Protein AF-A0A8T3U2X4-F1 (afdb_monomer)

Mean predicted aligned error: 5.43 Å

Solvent-accessible surface area (backbone atoms only — not comparable to full-atom values): 10138 Å² total; per-residue (Å²): 124,32,72,60,47,60,50,50,52,58,50,48,42,73,75,36,84,81,66,86,46,78,44,77,34,58,46,86,66,85,38,65,45,76,86,47,44,34,40,39,49,49,63,80,39,57,70,72,79,33,45,77,48,55,62,66,56,40,27,77,76,57,63,37,47,62,42,58,30,20,35,81,78,47,76,39,77,94,74,35,31,34,34,36,32,33,77,87,75,71,51,70,53,76,46,76,52,97,75,86,82,89,46,81,70,82,79,84,86,83,56,77,93,53,68,83,60,60,88,81,67,81,64,93,81,50,69,71,41,41,55,52,49,32,55,47,44,78,72,62,66,71,90,76,86,88,81,88,77,85,58,70,69,60,59,58,26,58,75,57,56,127

Nearest PDB structures (foldseek):
  3nt6-assembly1_B  TM=9.188E-01  e=3.356E-10  Shewanella loihica PV-4
  1nhs-assembly1_A  TM=8.864E-01  e=6.918E-08  Enterococcus faecalis
  1nhr-assembly1_A  TM=8.963E-01  e=1.078E-07  Enterococcus faecalis
  1nhq-assembly1_A  TM=8.969E-01  e=1.681E-07  Enterococcus faecalis
  5vn0-assembly2_C  TM=8.500E-01  e=1.305E-07  Levilactobacillus brevis ATCC 367

pLDDT: mean 89.11, std 9.57, range [52.09, 98.5]

Radius of gyration: 18.38 Å; Cα contacts (8 Å, |Δi|>4): 195; chains: 1; bounding box: 47×29×54 Å

Sequence (162 aa):
MSHGGLTLAKYLRKRDKNIEIIIVEKQEYISYSQCAMPYYISGEVSEEDIVFNSAQDLKEKYDLEIYLKTEVIEIYPEKNQIQVSETNKGTIFNISYDYLVLSVGSIAKKLKEFENLGDNIFIHKNLRNAKRLKRFIERNEPRNVLIVGSRSNFFRTFRKLK

Structure (mmCIF, N/CA/C/O backbone):
data_AF-A0A8T3U2X4-F1
#
_entry.id   AF-A0A8T3U2X4-F1
#
loop_
_atom_site.group_PDB
_atom_site.id
_atom_site.type_symbol
_atom_site.label_atom_id
_atom_site.label_alt_id
_atom_site.label_comp_id
_atom_site.label_asym_id
_atom_site.label_entity_id
_atom_site.label_seq_id
_atom_site.pdbx_PDB_ins_code
_atom_site.Cartn_x
_atom_site.Cartn_y
_atom_site.Cartn_z
_atom_site.occupancy
_atom_site.B_iso_or_equiv
_atom_site.auth_seq_id
_atom_site.auth_comp_id
_atom_site.auth_asym_id
_atom_site.auth_atom_id
_atom_site.pdbx_PDB_model_num
ATOM 1 N N . MET A 1 1 ? -1.130 -2.639 -0.616 1.00 52.09 1 MET A N 1
ATOM 2 C CA . MET A 1 1 ? -2.459 -2.645 -1.258 1.00 52.09 1 MET A CA 1
ATOM 3 C C . MET A 1 1 ? -3.052 -4.038 -1.325 1.00 52.09 1 MET A C 1
ATOM 5 O O . MET A 1 1 ? -2.809 -4.790 -2.273 1.00 52.09 1 MET A O 1
ATOM 9 N N . SER A 1 2 ? -3.862 -4.370 -0.328 1.00 61.81 2 SER A N 1
ATOM 10 C CA . SER A 1 2 ? -4.913 -5.356 -0.520 1.00 61.81 2 SER A CA 1
ATOM 11 C C . SER A 1 2 ? -6.207 -4.615 -0.833 1.00 61.81 2 SER A C 1
ATOM 13 O O . SER A 1 2 ? -6.585 -3.648 -0.178 1.00 61.81 2 SER A O 1
ATOM 15 N N . HIS A 1 3 ? -6.897 -5.075 -1.869 1.00 80.81 3 HIS A N 1
ATOM 16 C CA . HIS A 1 3 ? -8.259 -4.627 -2.129 1.00 80.81 3 HIS A CA 1
ATOM 17 C C . HIS A 1 3 ? -9.194 -5.076 -0.991 1.00 80.81 3 HIS A C 1
ATOM 19 O O . HIS A 1 3 ? -10.217 -4.444 -0.750 1.00 80.81 3 HIS A O 1
ATOM 25 N N . GLY A 1 4 ? -8.812 -6.135 -0.264 1.00 88.81 4 GLY A N 1
ATOM 26 C CA . GLY A 1 4 ? -9.562 -6.697 0.856 1.00 88.81 4 GLY A CA 1
ATOM 27 C C . GLY A 1 4 ? -9.769 -5.710 2.003 1.00 88.81 4 GLY A C 1
ATOM 28 O O . GLY A 1 4 ? -10.914 -5.486 2.381 1.00 88.81 4 GLY A O 1
ATOM 29 N N . GLY A 1 5 ? -8.700 -5.079 2.506 1.00 92.69 5 GLY A N 1
ATOM 30 C CA . GLY A 1 5 ? -8.788 -4.158 3.649 1.00 92.69 5 GLY A CA 1
ATOM 31 C C . GLY A 1 5 ? -9.741 -2.986 3.400 1.00 92.69 5 GLY A C 1
ATOM 32 O O . GLY A 1 5 ? -10.679 -2.772 4.164 1.00 92.69 5 GLY A O 1
ATOM 33 N N . LEU A 1 6 ? -9.573 -2.285 2.273 1.00 93.19 6 LEU A N 1
ATOM 34 C CA . LEU A 1 6 ? -10.435 -1.152 1.921 1.00 93.19 6 LEU A CA 1
ATOM 35 C C . LEU A 1 6 ? -11.883 -1.578 1.620 1.00 93.19 6 LEU A C 1
ATOM 37 O O . LEU A 1 6 ? -12.822 -0.850 1.941 1.00 93.19 6 LEU A O 1
ATOM 41 N N . THR A 1 7 ? -12.080 -2.748 1.003 1.00 93.88 7 THR A N 1
ATOM 42 C CA . THR A 1 7 ? -13.427 -3.275 0.725 1.00 93.88 7 THR A CA 1
ATOM 43 C C . THR A 1 7 ? -14.163 -3.593 2.021 1.00 93.88 7 THR A C 1
ATOM 45 O O . THR A 1 7 ? -15.322 -3.202 2.168 1.00 93.88 7 THR A O 1
ATOM 48 N N . LEU A 1 8 ? -13.488 -4.241 2.975 1.00 95.56 8 LEU A N 1
ATOM 49 C CA . LEU A 1 8 ? -14.060 -4.537 4.283 1.00 95.56 8 LEU A CA 1
ATOM 50 C C . LEU A 1 8 ? -14.375 -3.255 5.057 1.00 95.56 8 LEU A C 1
ATOM 52 O O . LEU A 1 8 ? -15.484 -3.127 5.560 1.00 95.56 8 LEU A O 1
ATOM 56 N N . ALA A 1 9 ? -13.460 -2.285 5.090 1.00 95.75 9 ALA A N 1
ATOM 57 C CA . ALA A 1 9 ? -13.686 -1.000 5.753 1.00 95.75 9 ALA A CA 1
ATOM 58 C C . ALA A 1 9 ? -14.950 -0.292 5.230 1.00 95.75 9 ALA A C 1
ATOM 60 O O . ALA A 1 9 ? -15.834 0.084 5.999 1.00 95.75 9 ALA A O 1
ATOM 61 N N . LYS A 1 10 ? -15.095 -0.197 3.900 1.00 94.81 10 LYS A N 1
ATOM 62 C CA . LYS A 1 10 ? -16.295 0.378 3.266 1.00 94.81 10 LYS A CA 1
ATOM 63 C C . LYS A 1 10 ? -17.562 -0.414 3.584 1.00 94.81 10 LYS A C 1
ATOM 65 O O . LYS A 1 10 ? -18.636 0.171 3.694 1.00 94.81 10 LYS A O 1
ATOM 70 N N . TYR A 1 11 ? -17.458 -1.735 3.684 1.00 96.12 11 TYR A N 1
ATOM 71 C CA . TYR A 1 11 ? -18.580 -2.594 4.044 1.00 96.12 11 TYR A CA 1
ATOM 72 C C . TYR A 1 11 ? -19.004 -2.409 5.508 1.00 96.12 11 TYR A C 1
ATOM 74 O O . TYR A 1 11 ? -20.197 -2.263 5.771 1.00 96.12 11 TYR A O 1
ATOM 82 N N . LEU A 1 12 ? -18.045 -2.356 6.437 1.00 96.62 12 LEU A N 1
ATOM 83 C CA . LEU A 1 12 ? -18.298 -2.131 7.861 1.00 96.62 12 LEU A CA 1
ATOM 84 C C . LEU A 1 12 ? -18.955 -0.770 8.094 1.00 96.62 12 LEU A C 1
ATOM 86 O O . LEU A 1 12 ? -20.024 -0.733 8.695 1.00 96.62 12 LEU A O 1
ATOM 90 N N . ARG A 1 13 ? -18.424 0.311 7.504 1.00 96.50 13 ARG A N 1
ATOM 91 C CA . ARG A 1 13 ? -19.028 1.653 7.612 1.00 96.50 13 ARG A CA 1
ATOM 92 C C . ARG A 1 13 ? -20.477 1.706 7.115 1.00 96.50 13 ARG A C 1
ATOM 94 O O . ARG A 1 13 ? -21.294 2.468 7.622 1.00 96.50 13 ARG A O 1
ATOM 101 N N . LYS A 1 14 ? -20.818 0.919 6.088 1.00 95.94 14 LYS A N 1
ATOM 102 C CA . LYS A 1 14 ? -22.199 0.847 5.583 1.00 95.94 14 LYS A CA 1
ATOM 103 C C . LYS A 1 14 ? -23.149 0.151 6.557 1.00 95.94 14 LYS A C 1
ATOM 105 O O . LYS A 1 14 ? -24.346 0.415 6.496 1.00 95.94 14 LYS A O 1
ATOM 110 N N . ARG A 1 15 ? -22.642 -0.757 7.393 1.00 96.94 15 ARG A N 1
ATOM 111 C CA . ARG A 1 15 ? -23.442 -1.494 8.378 1.00 96.94 15 ARG A CA 1
ATOM 112 C C . ARG A 1 15 ? -23.534 -0.792 9.717 1.00 96.94 15 ARG A C 1
ATOM 114 O O . ARG A 1 15 ? -24.587 -0.847 10.338 1.00 96.94 15 ARG A O 1
ATOM 121 N N . ASP A 1 16 ? -22.459 -0.141 10.126 1.00 96.56 16 ASP A N 1
ATOM 122 C CA . ASP A 1 16 ? -22.399 0.617 11.361 1.00 96.56 16 ASP A CA 1
ATOM 123 C C . ASP A 1 16 ? -21.730 1.962 11.085 1.00 96.56 16 ASP A C 1
ATOM 125 O O . ASP A 1 16 ? -20.608 2.029 10.585 1.00 96.56 16 ASP A O 1
ATOM 129 N N . LYS A 1 17 ? -22.444 3.048 11.382 1.00 94.31 17 LYS A N 1
ATOM 130 C CA . LYS A 1 17 ? -21.935 4.408 11.194 1.00 94.31 17 LYS A CA 1
ATOM 131 C C . LYS A 1 17 ? -21.077 4.884 12.359 1.00 94.31 17 LYS A C 1
ATOM 133 O O . LYS A 1 17 ? -20.368 5.865 12.169 1.00 94.31 17 LYS A O 1
ATOM 138 N N . ASN A 1 18 ? -21.112 4.204 13.500 1.00 94.69 18 ASN A N 1
ATOM 139 C CA . ASN A 1 18 ? -20.424 4.615 14.722 1.00 94.69 18 ASN A CA 1
ATOM 140 C C . ASN A 1 18 ? -19.116 3.851 14.952 1.00 94.69 18 ASN A C 1
ATOM 142 O O . ASN A 1 18 ? -18.337 4.239 15.814 1.00 94.69 18 ASN A O 1
ATOM 146 N N . ILE A 1 19 ? -18.856 2.786 14.188 1.00 95.38 19 ILE A N 1
ATOM 147 C CA . ILE A 1 19 ? -17.605 2.032 14.294 1.00 95.38 19 ILE A CA 1
ATOM 148 C C . ILE A 1 19 ? -16.406 2.919 13.933 1.00 95.38 19 ILE A C 1
ATOM 150 O O . ILE A 1 19 ? -16.412 3.603 12.909 1.00 95.38 19 ILE A O 1
ATOM 154 N N . GLU A 1 20 ? -15.359 2.913 14.748 1.00 97.25 20 GLU A N 1
ATOM 155 C CA . GLU A 1 20 ? -14.091 3.538 14.381 1.00 97.25 20 GLU A CA 1
ATOM 156 C C . GLU A 1 20 ? -13.326 2.602 13.437 1.00 97.25 20 GLU A C 1
ATOM 158 O O . GLU A 1 20 ? -13.196 1.405 13.698 1.00 97.25 20 GLU A O 1
ATOM 163 N N . ILE A 1 21 ? -12.849 3.124 12.303 1.00 98.06 21 ILE A N 1
ATOM 164 C CA . ILE A 1 21 ? -12.112 2.324 11.321 1.00 98.06 21 ILE A CA 1
ATOM 165 C C . ILE A 1 21 ? -10.808 3.029 10.988 1.00 98.06 21 ILE A C 1
ATOM 167 O O . ILE A 1 21 ? -10.805 4.064 10.319 1.00 98.06 21 ILE A O 1
ATOM 171 N N . ILE A 1 22 ? -9.710 2.399 11.397 1.00 97.81 22 ILE A N 1
ATOM 172 C CA . ILE A 1 22 ? -8.350 2.821 11.082 1.00 97.81 22 ILE A CA 1
ATOM 173 C C . ILE A 1 22 ? -7.759 1.874 10.034 1.00 97.81 22 ILE A C 1
ATOM 175 O O . ILE A 1 22 ? -7.800 0.650 10.179 1.00 97.81 22 ILE A O 1
ATOM 179 N N . ILE A 1 23 ? -7.174 2.433 8.975 1.00 96.81 23 ILE A N 1
ATOM 180 C CA . ILE A 1 23 ? -6.406 1.694 7.971 1.00 96.81 23 ILE A CA 1
ATOM 181 C C . ILE A 1 23 ? -4.953 2.154 8.015 1.00 96.81 23 ILE A C 1
ATOM 183 O O . ILE A 1 23 ? -4.661 3.337 7.871 1.00 96.81 23 ILE A O 1
ATOM 187 N N . VAL A 1 24 ? -4.030 1.203 8.134 1.00 96.75 24 VAL A N 1
ATOM 188 C CA . VAL A 1 24 ? -2.587 1.451 8.042 1.00 96.75 24 VAL A CA 1
ATOM 189 C C . VAL A 1 24 ? -2.070 0.902 6.712 1.00 96.75 24 VAL A C 1
ATOM 191 O O . VAL A 1 24 ? -2.239 -0.282 6.411 1.00 96.75 24 VAL A O 1
ATOM 194 N N . GLU A 1 25 ? -1.449 1.753 5.894 1.00 94.06 25 GLU A N 1
ATOM 195 C CA . GLU A 1 25 ? -0.871 1.378 4.600 1.00 94.06 25 GLU A CA 1
ATOM 196 C C . GLU A 1 25 ? 0.552 1.930 4.464 1.00 94.06 25 GLU A C 1
ATOM 198 O O . GLU A 1 25 ? 0.805 3.134 4.507 1.00 94.06 25 GLU A O 1
ATOM 203 N N . LYS A 1 26 ? 1.494 1.014 4.218 1.00 93.50 26 LYS A N 1
ATOM 204 C CA . LYS A 1 26 ? 2.920 1.323 4.053 1.00 93.50 26 LYS A CA 1
ATOM 205 C C . LYS A 1 26 ? 3.192 2.180 2.820 1.00 93.50 26 LYS A C 1
ATOM 207 O O . LYS A 1 26 ? 4.195 2.887 2.760 1.00 93.50 26 LYS A O 1
ATOM 212 N N . GLN A 1 27 ? 2.364 2.057 1.790 1.00 91.25 27 GLN A N 1
ATOM 213 C CA . GLN A 1 27 ? 2.540 2.787 0.539 1.00 91.25 27 GLN A CA 1
ATOM 214 C C . GLN A 1 27 ? 1.886 4.174 0.584 1.00 91.25 27 GLN A C 1
ATOM 216 O O . GLN A 1 27 ? 1.077 4.493 1.444 1.00 91.25 27 GLN A O 1
ATOM 221 N N . GLU A 1 28 ? 2.236 4.998 -0.399 1.00 90.75 28 GLU A N 1
ATOM 222 C CA . GLU A 1 28 ? 1.663 6.332 -0.603 1.00 90.75 28 GLU A CA 1
ATOM 223 C C . GLU A 1 28 ? 0.219 6.311 -1.121 1.00 90.75 28 GLU A C 1
ATOM 225 O O . GLU A 1 28 ? -0.508 7.278 -0.946 1.00 90.75 28 GLU A O 1
ATOM 230 N N . TYR A 1 29 ? -0.209 5.215 -1.751 1.00 89.94 29 TYR A N 1
ATOM 231 C CA . TYR A 1 29 ? -1.511 5.129 -2.409 1.00 89.94 29 TYR A CA 1
ATOM 232 C C . TYR A 1 29 ? -2.378 4.055 -1.762 1.00 89.94 29 TYR A C 1
ATOM 234 O O . TYR A 1 29 ? -1.980 2.887 -1.698 1.00 89.94 29 TYR A O 1
ATOM 242 N N . ILE A 1 30 ? -3.591 4.449 -1.369 1.00 90.19 30 ILE A N 1
ATOM 243 C CA . ILE A 1 30 ? -4.590 3.580 -0.734 1.00 90.19 30 ILE A CA 1
ATOM 244 C C . ILE A 1 30 ? -5.509 2.864 -1.730 1.00 90.19 30 ILE A C 1
ATOM 246 O O . ILE A 1 30 ? -6.051 1.804 -1.419 1.00 90.19 30 ILE A O 1
ATOM 250 N N . SER A 1 31 ? -5.667 3.393 -2.948 1.00 88.00 31 SER A N 1
ATOM 251 C CA . SER A 1 31 ? -6.501 2.776 -3.986 1.00 88.00 31 SER A CA 1
ATOM 252 C C . SER A 1 31 ? -5.978 3.062 -5.398 1.00 88.00 31 SER A C 1
ATOM 254 O O . SER A 1 31 ? -5.934 4.217 -5.815 1.00 88.00 31 SER A O 1
ATOM 256 N N . TYR A 1 32 ? -5.598 2.015 -6.139 1.00 89.88 32 TYR A N 1
ATOM 257 C CA . TYR A 1 32 ? -5.239 2.092 -7.559 1.00 89.88 32 TYR A CA 1
ATOM 258 C C . TYR A 1 32 ? -5.527 0.781 -8.301 1.00 89.88 32 TYR A C 1
ATOM 260 O O . TYR A 1 32 ? -5.560 -0.302 -7.710 1.00 89.88 32 TYR A O 1
ATOM 268 N N . SER A 1 33 ? -5.683 0.860 -9.622 1.00 88.88 33 SER A N 1
ATOM 269 C CA . SER A 1 33 ? -5.939 -0.299 -10.479 1.00 88.88 33 SER A CA 1
ATOM 270 C C . SER A 1 33 ? -4.666 -1.065 -10.818 1.00 88.88 33 SER A C 1
ATOM 272 O O . SER A 1 33 ? -3.876 -0.658 -11.670 1.00 88.88 33 SER A O 1
ATOM 274 N N . GLN A 1 34 ? -4.501 -2.248 -10.225 1.00 85.69 34 GLN A N 1
ATOM 275 C CA . GLN A 1 34 ? -3.430 -3.173 -10.621 1.00 85.69 34 GLN A CA 1
ATOM 276 C C . GLN A 1 34 ? -3.583 -3.665 -12.067 1.00 85.69 34 GLN A C 1
ATOM 278 O O . GLN A 1 34 ? -2.587 -3.908 -12.744 1.00 85.69 34 GLN A O 1
ATOM 283 N N . CYS A 1 35 ? -4.820 -3.790 -12.556 1.00 85.38 35 CYS A N 1
ATOM 284 C CA . CYS A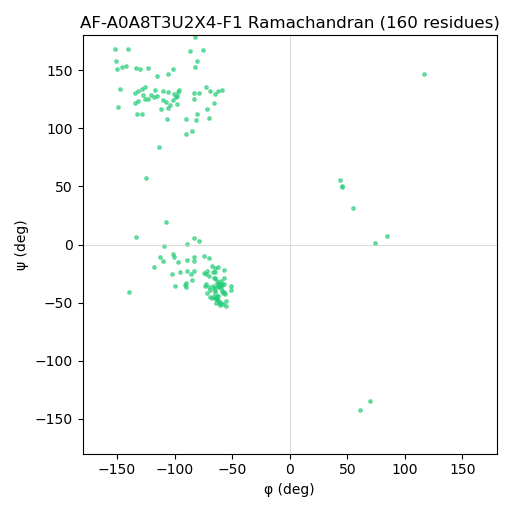 1 35 ? -5.093 -4.234 -13.923 1.00 85.38 35 CYS A CA 1
ATOM 285 C C . CYS A 1 35 ? -4.758 -3.161 -14.970 1.00 85.38 35 CYS A C 1
ATOM 287 O O . CYS A 1 35 ? -4.470 -3.513 -16.113 1.00 85.38 35 CYS A O 1
ATOM 289 N N . ALA A 1 36 ? -4.778 -1.879 -14.584 1.00 88.88 36 ALA A N 1
ATOM 290 C CA . ALA A 1 36 ? -4.432 -0.763 -15.461 1.00 88.88 36 ALA A CA 1
ATOM 291 C C . ALA A 1 36 ? -2.931 -0.408 -15.437 1.00 88.88 36 ALA A C 1
ATOM 293 O O . ALA A 1 36 ? -2.453 0.280 -16.335 1.00 88.88 36 ALA A O 1
ATOM 294 N N . MET A 1 37 ? -2.155 -0.923 -14.471 1.00 89.06 37 MET A N 1
ATOM 295 C CA . MET A 1 37 ? -0.707 -0.671 -14.382 1.00 89.06 37 MET A CA 1
ATOM 296 C C . MET A 1 37 ? 0.075 -0.944 -15.686 1.00 89.06 37 MET A C 1
ATOM 298 O O . MET A 1 37 ? 0.977 -0.160 -15.977 1.00 89.06 37 MET A O 1
ATOM 302 N N . PRO A 1 38 ? -0.220 -1.995 -16.484 1.00 88.50 38 PRO A N 1
ATOM 303 C CA . PRO A 1 38 ? 0.426 -2.199 -17.783 1.00 88.50 38 PRO A CA 1
ATOM 304 C C . PRO A 1 38 ? 0.270 -1.017 -18.748 1.00 88.50 38 PRO A C 1
ATOM 306 O O . PRO A 1 38 ? 1.232 -0.642 -19.407 1.00 88.50 38 PRO A O 1
ATOM 309 N N . TYR A 1 39 ? -0.920 -0.417 -18.790 1.00 89.31 39 TYR A N 1
ATOM 310 C CA . TYR A 1 39 ? -1.248 0.718 -19.658 1.00 89.31 39 TYR A CA 1
ATOM 311 C C . TYR A 1 39 ? -0.587 2.005 -19.162 1.00 89.31 39 TYR A C 1
ATOM 313 O O . TYR A 1 39 ? -0.147 2.836 -19.948 1.00 89.31 39 TYR A O 1
ATOM 321 N N . TYR A 1 40 ? -0.460 2.146 -17.841 1.00 91.94 40 TYR A N 1
ATOM 322 C CA . TYR A 1 40 ? 0.291 3.249 -17.253 1.00 91.94 40 TYR A CA 1
ATOM 323 C C . TYR A 1 40 ? 1.775 3.183 -17.636 1.00 91.94 40 TYR A C 1
ATOM 325 O O . TYR A 1 40 ? 2.372 4.198 -18.004 1.00 91.94 40 TYR A O 1
ATOM 333 N N . ILE A 1 41 ? 2.368 1.983 -17.575 1.00 91.25 41 ILE A N 1
ATOM 334 C CA . ILE A 1 41 ? 3.770 1.749 -17.951 1.00 91.25 41 ILE A CA 1
ATOM 335 C C . ILE A 1 41 ? 3.988 2.008 -19.448 1.00 91.25 41 ILE A C 1
ATOM 337 O O . ILE A 1 41 ? 5.013 2.590 -19.786 1.00 91.25 41 ILE A O 1
ATOM 341 N N . SER A 1 42 ? 3.046 1.630 -20.323 1.00 89.12 42 SER A N 1
ATOM 342 C CA . SER A 1 42 ? 3.143 1.913 -21.766 1.00 89.12 42 SER A CA 1
ATOM 343 C C . SER A 1 42 ? 2.864 3.372 -22.141 1.00 89.12 42 SER A C 1
ATOM 345 O O . SER A 1 42 ? 3.111 3.757 -23.278 1.00 89.12 42 SER A O 1
ATOM 347 N N . GLY A 1 43 ? 2.367 4.186 -21.204 1.00 90.31 43 GLY A N 1
ATOM 348 C CA . GLY A 1 43 ? 2.038 5.593 -21.441 1.00 90.31 43 GLY A CA 1
ATOM 349 C C . GLY A 1 43 ? 0.651 5.836 -22.040 1.00 90.31 43 GLY A C 1
ATOM 350 O O . GLY A 1 43 ? 0.338 6.972 -22.366 1.00 90.31 43 GLY A O 1
ATOM 351 N N . GLU A 1 44 ? -0.190 4.805 -22.158 1.00 91.62 44 GLU A N 1
ATOM 352 C CA . GLU A 1 44 ? -1.559 4.925 -22.688 1.00 91.62 44 GLU A CA 1
ATOM 353 C C . GLU A 1 44 ? -2.539 5.577 -21.711 1.00 91.62 44 GLU A C 1
ATOM 355 O O . GLU A 1 44 ? -3.558 6.110 -22.138 1.00 91.62 44 GLU A O 1
ATOM 360 N N . VAL A 1 45 ? -2.249 5.501 -20.412 1.00 93.06 45 VAL A N 1
ATOM 361 C CA . VAL A 1 45 ? -3.025 6.156 -19.353 1.00 93.06 45 VAL A CA 1
ATOM 362 C C . VAL A 1 45 ? -2.088 6.874 -18.388 1.00 93.06 45 VAL A C 1
ATOM 364 O O . VAL A 1 45 ? -0.924 6.478 -18.212 1.00 93.06 45 VAL A O 1
ATOM 367 N N . SER A 1 46 ? -2.591 7.930 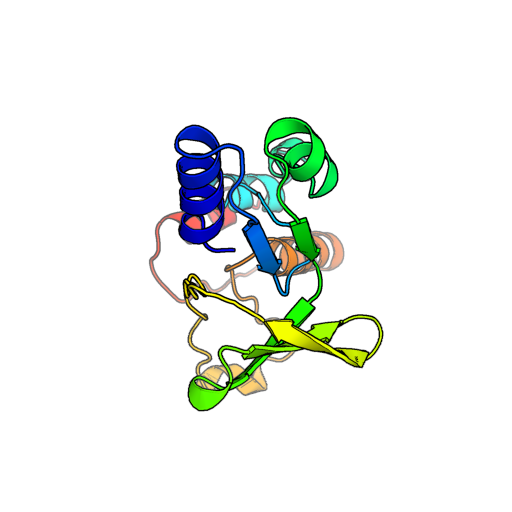-17.762 1.00 93.12 46 SER A N 1
ATOM 368 C CA . SER A 1 46 ? -1.862 8.708 -16.769 1.00 93.12 46 SER A CA 1
ATOM 369 C C . SER A 1 46 ? -1.921 8.054 -15.381 1.00 93.12 46 SER A C 1
ATOM 371 O O . SER A 1 46 ? -2.475 6.968 -15.190 1.00 93.12 46 SER A O 1
ATOM 373 N N . GLU A 1 47 ? -1.269 8.668 -14.393 1.00 91.38 47 GLU A N 1
ATOM 374 C CA . GLU A 1 47 ? -1.347 8.182 -13.012 1.00 91.38 47 GLU A CA 1
ATOM 375 C C . GLU A 1 47 ? -2.734 8.433 -12.410 1.00 91.38 47 GLU A C 1
ATOM 377 O O . GLU A 1 47 ? -3.267 7.590 -11.686 1.00 91.38 47 GLU A O 1
ATOM 382 N N . GLU A 1 48 ? -3.325 9.568 -12.762 1.00 90.44 48 GLU A N 1
ATOM 383 C CA . GLU A 1 48 ? -4.650 10.011 -12.343 1.00 90.44 48 GLU A CA 1
ATOM 384 C C . GLU A 1 48 ? -5.741 9.053 -12.844 1.00 90.44 48 GLU A C 1
ATOM 386 O O . GLU A 1 48 ? -6.687 8.772 -12.115 1.00 90.44 48 GLU A O 1
ATOM 391 N N . ASP A 1 49 ? -5.563 8.460 -14.029 1.00 90.44 49 ASP A N 1
ATOM 392 C CA . ASP A 1 49 ? -6.494 7.470 -14.590 1.00 90.44 49 ASP A CA 1
ATOM 393 C C . ASP A 1 49 ? -6.545 6.155 -13.794 1.00 90.44 49 ASP A C 1
ATOM 395 O O . ASP A 1 49 ? -7.513 5.391 -13.880 1.00 90.44 49 ASP A O 1
ATOM 399 N N . ILE A 1 50 ? -5.482 5.839 -13.045 1.00 90.75 50 ILE A N 1
ATOM 400 C CA . ILE A 1 50 ? -5.349 4.552 -12.352 1.00 90.75 50 ILE A CA 1
ATOM 401 C C . ILE A 1 50 ? -5.454 4.663 -10.834 1.00 90.75 50 ILE A C 1
ATOM 403 O O . ILE A 1 50 ? -5.622 3.627 -10.185 1.00 90.75 50 ILE A O 1
ATOM 407 N N . VAL A 1 51 ? -5.355 5.866 -10.263 1.00 90.25 51 VAL A N 1
ATOM 408 C CA . VAL A 1 51 ? -5.522 6.147 -8.830 1.00 90.25 51 VAL A CA 1
ATOM 409 C C . VAL A 1 51 ? -6.943 6.652 -8.589 1.00 90.25 51 VAL A C 1
ATOM 411 O O . VAL A 1 51 ? -7.354 7.658 -9.142 1.00 90.25 51 VAL A O 1
ATOM 414 N N . PHE A 1 52 ? -7.714 5.955 -7.752 1.00 84.50 52 PHE A N 1
ATOM 415 C CA . PHE A 1 52 ? -9.166 6.182 -7.702 1.00 84.50 52 PHE A CA 1
ATOM 416 C C . PHE A 1 52 ? -9.662 7.063 -6.560 1.00 84.50 52 PHE A C 1
ATOM 418 O O . PHE A 1 52 ? -10.712 7.677 -6.689 1.00 84.50 52 PHE A O 1
ATOM 425 N N . ASN A 1 53 ? -9.039 6.977 -5.384 1.00 85.56 53 ASN A N 1
ATOM 426 C CA . ASN A 1 53 ? -9.473 7.730 -4.204 1.00 85.56 53 ASN A CA 1
ATOM 427 C C . ASN A 1 53 ? -8.242 8.074 -3.368 1.00 85.56 53 ASN A C 1
ATOM 429 O O . ASN A 1 53 ? -7.410 7.193 -3.102 1.00 85.56 53 ASN A O 1
ATOM 433 N N . SER A 1 54 ? -8.168 9.324 -2.931 1.00 90.56 54 SER A N 1
ATOM 434 C CA . SER A 1 54 ? -7.220 9.776 -1.921 1.00 90.56 54 SER A CA 1
ATOM 435 C C . SER A 1 54 ? -7.652 9.313 -0.519 1.00 90.56 54 SER A C 1
ATOM 437 O O . SER A 1 54 ? -8.776 8.847 -0.312 1.00 90.56 54 SER A O 1
ATOM 439 N N . ALA A 1 55 ? -6.754 9.421 0.465 1.00 92.56 55 ALA A N 1
ATOM 440 C CA . ALA A 1 55 ? -7.133 9.209 1.863 1.00 92.56 55 ALA A CA 1
ATOM 441 C C . ALA A 1 55 ? -8.196 10.225 2.315 1.00 92.56 55 ALA A C 1
ATOM 443 O O . ALA A 1 55 ? -9.124 9.849 3.025 1.00 92.56 55 ALA A O 1
ATOM 444 N N . GLN A 1 56 ? -8.103 11.468 1.833 1.00 93.88 56 GLN A N 1
ATOM 445 C CA . GLN A 1 56 ? -9.063 12.528 2.126 1.00 93.88 56 GLN A CA 1
ATOM 446 C C . GLN A 1 56 ? -10.457 12.185 1.583 1.00 93.88 56 GLN A C 1
ATOM 448 O O . GLN A 1 56 ? -11.425 12.221 2.336 1.00 93.88 56 GLN A O 1
ATOM 453 N N . ASP A 1 57 ? -10.556 11.728 0.330 1.00 93.44 57 ASP A N 1
ATOM 454 C CA . ASP A 1 57 ? -11.839 11.344 -0.279 1.00 93.44 57 ASP A CA 1
ATOM 455 C C . ASP A 1 57 ? -12.506 10.211 0.515 1.00 93.44 57 ASP A C 1
ATOM 457 O O . ASP A 1 57 ? -13.727 10.149 0.663 1.00 93.44 57 ASP A O 1
ATOM 461 N N . LEU A 1 58 ? -11.698 9.272 1.017 1.00 94.31 58 LEU A N 1
ATOM 462 C CA . LEU A 1 58 ? -12.179 8.149 1.816 1.00 94.31 58 LEU A CA 1
ATOM 463 C C . LEU A 1 58 ? -12.591 8.575 3.227 1.00 94.31 58 LEU A C 1
ATOM 465 O O . LEU A 1 58 ? -13.572 8.029 3.737 1.00 94.31 58 LEU A O 1
ATOM 469 N N . LYS A 1 59 ? -11.896 9.544 3.829 1.00 95.00 59 LYS A N 1
ATOM 470 C CA . LYS A 1 59 ? -12.296 10.159 5.096 1.00 95.00 59 LYS A CA 1
ATOM 471 C C . LYS A 1 59 ? -13.625 10.893 4.938 1.00 95.00 59 LYS A C 1
ATOM 473 O O . LYS A 1 59 ? -14.559 10.615 5.675 1.00 95.00 59 LYS A O 1
ATOM 478 N N . GLU A 1 60 ? -13.768 11.741 3.928 1.00 95.25 60 GLU A N 1
ATOM 479 C CA . GLU A 1 60 ? -15.000 12.510 3.704 1.00 95.25 60 GLU A CA 1
ATOM 480 C C . GLU A 1 60 ? -16.198 11.615 3.368 1.00 95.25 60 GLU A C 1
ATOM 482 O O . GLU A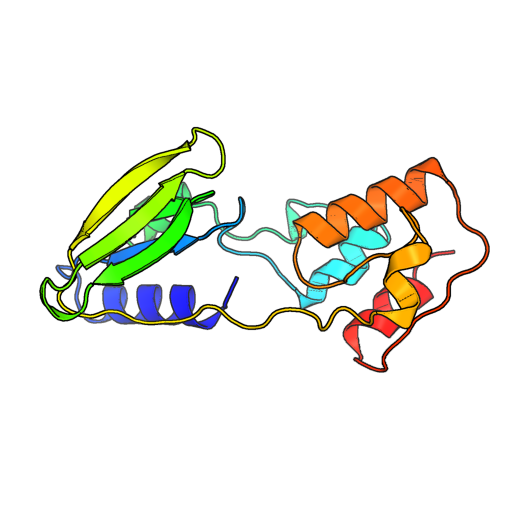 1 60 ? -17.307 11.824 3.858 1.00 95.25 60 GLU A O 1
ATOM 487 N N . LYS A 1 61 ? -15.986 10.585 2.543 1.00 93.88 61 LYS A N 1
ATOM 488 C CA . LYS A 1 61 ? -17.078 9.739 2.046 1.00 93.88 61 LYS A CA 1
ATOM 489 C C . LYS A 1 61 ? -17.468 8.603 2.988 1.00 93.88 61 LYS A C 1
ATOM 491 O O . LYS A 1 61 ? -18.610 8.145 2.943 1.00 93.88 61 LYS A O 1
ATOM 496 N N . TYR A 1 62 ? -16.521 8.089 3.769 1.00 94.69 62 TYR A N 1
ATOM 497 C CA . TYR A 1 62 ? -16.704 6.881 4.577 1.00 94.69 62 TYR A CA 1
ATOM 498 C C . TYR A 1 62 ? -16.197 7.026 6.015 1.00 94.69 62 TYR A C 1
ATOM 500 O O . TYR A 1 62 ? -16.183 6.026 6.727 1.00 94.69 62 TYR A O 1
ATOM 508 N N . ASP A 1 63 ? -15.770 8.212 6.443 1.00 96.62 63 ASP A N 1
ATOM 509 C CA . ASP A 1 63 ? -15.193 8.457 7.769 1.00 96.62 63 ASP A CA 1
ATOM 510 C C . ASP A 1 63 ? -14.157 7.391 8.166 1.00 96.62 63 ASP A C 1
ATOM 512 O O . ASP A 1 63 ? -14.262 6.716 9.189 1.00 96.62 63 ASP A O 1
ATOM 516 N N . LEU A 1 64 ? -13.206 7.145 7.262 1.00 95.75 64 LEU A N 1
ATOM 517 C CA . LEU A 1 64 ? -12.097 6.219 7.482 1.00 95.75 64 LEU A CA 1
ATOM 518 C C . LEU A 1 64 ? -10.861 7.013 7.884 1.00 95.75 64 LEU A C 1
ATOM 520 O O . LEU A 1 64 ? -10.447 7.905 7.143 1.00 95.75 64 LEU A O 1
ATOM 524 N N . GLU A 1 65 ? -10.246 6.655 9.006 1.00 96.94 65 GLU A N 1
ATOM 525 C CA . GLU A 1 65 ? -8.937 7.179 9.386 1.00 96.94 65 GLU A CA 1
ATOM 526 C C . GLU A 1 65 ? -7.855 6.364 8.672 1.00 96.94 65 GLU A C 1
ATOM 528 O O . GLU A 1 65 ? -7.853 5.133 8.734 1.00 96.94 65 GLU A O 1
ATOM 533 N N . ILE A 1 66 ? -6.960 7.014 7.926 1.00 96.00 66 ILE A N 1
ATOM 534 C CA . ILE A 1 66 ? -6.021 6.308 7.044 1.00 96.00 66 ILE A CA 1
ATOM 535 C C . ILE A 1 66 ? -4.605 6.841 7.242 1.00 96.00 66 ILE A C 1
ATOM 537 O O . ILE A 1 66 ? -4.270 7.943 6.812 1.00 96.00 66 ILE A O 1
ATOM 541 N N . TYR A 1 67 ? -3.742 5.998 7.801 1.00 95.75 67 TYR A N 1
ATOM 542 C CA . TYR A 1 67 ? -2.312 6.249 7.933 1.00 95.75 67 TYR A CA 1
ATOM 543 C C . TYR A 1 67 ? -1.575 5.710 6.704 1.00 95.75 67 TYR A C 1
ATOM 545 O O . TYR A 1 67 ? -1.242 4.525 6.624 1.00 95.75 67 TYR A O 1
ATOM 553 N N . LEU A 1 68 ? -1.339 6.589 5.727 1.00 94.69 68 LEU A N 1
ATOM 554 C CA . LEU A 1 68 ? -0.482 6.311 4.571 1.00 94.69 68 LEU A CA 1
ATOM 555 C C . LEU A 1 68 ? 0.995 6.472 4.924 1.00 94.69 68 LEU A C 1
ATOM 557 O O . LEU A 1 68 ? 1.342 7.227 5.827 1.00 94.69 68 LEU A O 1
ATOM 561 N N . LYS A 1 69 ? 1.875 5.824 4.149 1.00 95.00 69 LYS A N 1
ATOM 562 C CA . LYS A 1 69 ? 3.328 5.819 4.404 1.00 95.00 69 LYS A CA 1
ATOM 563 C C . LYS A 1 69 ? 3.656 5.337 5.824 1.00 95.00 69 LYS A C 1
ATOM 565 O O . LYS A 1 69 ? 4.683 5.729 6.371 1.00 95.00 69 LYS A O 1
ATOM 570 N N . THR A 1 70 ? 2.839 4.443 6.374 1.00 96.44 70 THR A N 1
ATOM 571 C CA . THR A 1 70 ? 2.970 3.939 7.744 1.00 96.44 70 THR A CA 1
ATOM 572 C C . THR A 1 70 ? 2.990 2.417 7.738 1.00 96.44 70 THR A C 1
ATOM 574 O O . THR A 1 70 ? 2.142 1.772 7.123 1.00 96.44 70 THR A O 1
ATOM 577 N N . GLU A 1 71 ? 3.983 1.820 8.387 1.00 96.31 71 GLU A N 1
ATOM 578 C CA . GLU A 1 71 ? 4.160 0.369 8.455 1.00 96.31 71 GLU A CA 1
ATOM 579 C C . GLU A 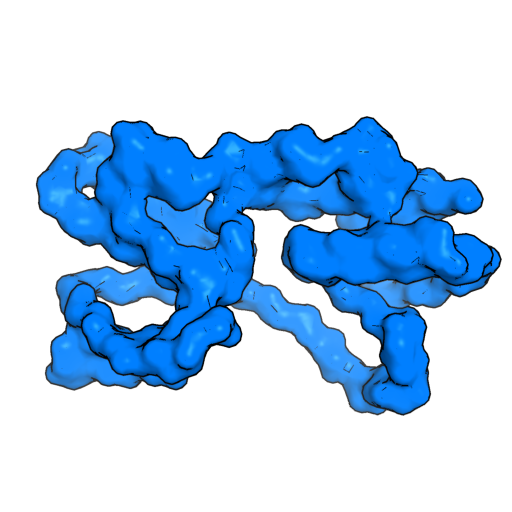1 71 ? 3.871 -0.142 9.862 1.00 96.31 71 GLU A C 1
ATOM 581 O O . GLU A 1 71 ? 4.401 0.394 10.828 1.00 96.31 71 GLU A O 1
ATOM 586 N N . VAL A 1 72 ? 3.062 -1.198 9.972 1.00 97.25 72 VAL A N 1
ATOM 587 C CA . VAL A 1 72 ? 2.953 -1.974 11.212 1.00 97.25 72 VAL A CA 1
ATOM 588 C C . VAL A 1 72 ? 4.240 -2.774 11.378 1.00 97.25 72 VAL A C 1
ATOM 590 O O . VAL A 1 72 ? 4.537 -3.623 10.537 1.00 97.25 72 VAL A O 1
ATOM 593 N N . ILE A 1 73 ? 4.996 -2.485 12.434 1.00 96.88 73 ILE A N 1
ATOM 594 C CA . ILE A 1 73 ? 6.291 -3.122 12.710 1.00 96.88 73 ILE A CA 1
ATOM 595 C C . ILE A 1 73 ? 6.193 -4.199 13.790 1.00 96.88 73 ILE A C 1
ATOM 597 O O . ILE A 1 73 ? 6.977 -5.144 13.766 1.00 96.88 73 ILE A O 1
ATOM 601 N N . GLU A 1 74 ? 5.201 -4.108 14.678 1.00 98.00 74 GLU A N 1
ATOM 602 C CA . GLU A 1 74 ? 4.957 -5.110 15.715 1.00 98.00 74 GLU A CA 1
ATOM 603 C C . GLU A 1 74 ? 3.466 -5.190 16.074 1.00 98.00 74 GLU A C 1
ATOM 605 O O . GLU A 1 74 ? 2.722 -4.214 15.939 1.00 98.00 74 GLU A O 1
ATOM 610 N N . ILE A 1 75 ? 3.016 -6.369 16.508 1.00 98.38 75 ILE A N 1
ATOM 611 C CA . ILE A 1 75 ? 1.658 -6.614 17.008 1.00 98.38 75 ILE A CA 1
ATOM 612 C C . ILE A 1 75 ? 1.800 -7.125 18.441 1.00 98.38 75 ILE A C 1
ATOM 614 O O . ILE A 1 75 ? 2.530 -8.087 18.664 1.00 98.38 75 ILE A O 1
ATOM 618 N N . TYR A 1 76 ? 1.070 -6.511 19.372 1.00 98.25 76 TYR A N 1
ATOM 619 C CA . TYR A 1 76 ? 0.989 -6.877 20.788 1.00 98.25 76 TYR A CA 1
ATOM 620 C C . TYR A 1 76 ? -0.434 -7.373 21.110 1.00 98.25 76 TYR A C 1
ATOM 622 O O . TYR A 1 76 ? -1.281 -6.576 21.538 1.00 98.25 76 TYR A O 1
ATOM 630 N N . PRO A 1 77 ? -0.757 -8.660 20.857 1.00 97.50 77 PRO A N 1
ATOM 631 C CA . PRO A 1 77 ? -2.099 -9.201 21.084 1.00 97.50 77 PRO A CA 1
ATOM 632 C C . PRO A 1 77 ? -2.553 -9.086 22.540 1.00 97.50 77 PRO A C 1
ATOM 634 O O . PRO A 1 77 ? -3.718 -8.828 22.806 1.00 97.50 77 PRO A O 1
ATOM 637 N N . GLU A 1 78 ? -1.633 -9.212 23.492 1.00 97.81 78 GLU A N 1
ATOM 638 C CA . GLU A 1 78 ? -1.919 -9.141 24.927 1.00 97.81 78 GLU A CA 1
ATOM 639 C C . GLU A 1 78 ? -2.350 -7.745 25.402 1.00 97.81 78 GLU A C 1
ATOM 641 O O . GLU A 1 78 ? -2.957 -7.615 26.463 1.00 97.81 78 GLU A O 1
ATOM 646 N N . LYS A 1 79 ? -2.061 -6.706 24.610 1.00 97.81 79 LYS A N 1
ATOM 647 C CA . LYS A 1 79 ? -2.454 -5.312 24.872 1.00 97.81 79 LYS A CA 1
ATOM 648 C C . LYS A 1 79 ? -3.530 -4.819 23.909 1.00 97.81 79 LYS A C 1
ATOM 650 O O . LYS A 1 79 ? -3.919 -3.659 24.000 1.00 97.81 79 LYS A O 1
ATOM 655 N N . ASN A 1 80 ? -3.951 -5.665 22.965 1.00 98.25 80 ASN A N 1
ATOM 656 C CA . ASN A 1 80 ? -4.728 -5.286 21.789 1.00 98.25 80 ASN A CA 1
ATOM 657 C C . ASN A 1 80 ? -4.174 -4.021 21.103 1.00 98.25 80 ASN A C 1
ATOM 659 O O . ASN A 1 80 ? -4.890 -3.052 20.850 1.00 98.25 80 ASN A O 1
ATOM 663 N N . GLN A 1 81 ? -2.862 -4.011 20.848 1.00 98.50 81 GLN A N 1
ATOM 664 C CA . GLN A 1 81 ? -2.158 -2.878 20.244 1.00 98.50 81 GLN A CA 1
ATOM 665 C C . GLN A 1 81 ? -1.288 -3.309 19.068 1.00 98.50 81 GLN A C 1
ATOM 667 O O . GLN A 1 81 ? -0.778 -4.428 19.015 1.00 98.50 81 GLN A O 1
ATOM 672 N N . ILE A 1 82 ? -1.099 -2.399 18.121 1.00 98.50 82 ILE A N 1
ATOM 673 C CA . ILE A 1 82 ? -0.069 -2.486 17.087 1.00 98.50 82 ILE A CA 1
ATOM 674 C C . ILE A 1 82 ? 0.925 -1.345 17.270 1.00 98.50 82 ILE A C 1
ATOM 676 O O . ILE A 1 82 ? 0.533 -0.236 17.635 1.00 98.50 82 ILE A O 1
ATOM 680 N N . GLN A 1 83 ? 2.195 -1.605 16.980 1.00 98.31 83 GLN A N 1
ATOM 681 C CA . GLN A 1 83 ? 3.206 -0.567 16.840 1.00 98.31 83 GLN A CA 1
ATOM 682 C C . GLN A 1 83 ? 3.383 -0.239 15.365 1.00 98.31 83 GLN A C 1
ATOM 684 O O . GLN A 1 83 ? 3.546 -1.131 14.524 1.00 98.31 83 GLN A O 1
ATOM 689 N N . VAL A 1 84 ? 3.367 1.051 15.052 1.00 98.12 84 VAL A N 1
ATOM 690 C CA . VAL A 1 84 ? 3.505 1.551 13.690 1.00 98.12 84 VAL A CA 1
ATOM 691 C C . VAL A 1 84 ? 4.668 2.524 13.565 1.00 98.12 84 VAL A C 1
ATOM 693 O O . VAL A 1 84 ? 5.018 3.213 14.521 1.00 98.12 84 VAL A O 1
ATOM 696 N N . SER A 1 85 ? 5.255 2.589 12.372 1.00 97.62 85 SER A N 1
ATOM 697 C CA . SER A 1 85 ? 6.331 3.513 12.021 1.00 97.62 85 SER A CA 1
ATOM 698 C C . SER A 1 85 ? 5.980 4.320 10.770 1.00 97.62 85 SER A C 1
ATOM 700 O O . SER A 1 85 ? 5.672 3.748 9.719 1.00 97.62 85 SER A O 1
ATOM 702 N N . GLU A 1 86 ? 6.039 5.651 10.866 1.00 95.50 86 GLU A N 1
ATOM 703 C CA . GLU A 1 86 ? 5.944 6.553 9.711 1.00 95.50 86 GLU A CA 1
ATOM 704 C C . GLU A 1 86 ? 7.215 6.427 8.856 1.00 95.50 86 GLU A C 1
ATOM 706 O O . GLU A 1 86 ? 8.288 6.915 9.216 1.00 95.50 86 GLU A O 1
ATOM 711 N N . THR A 1 87 ? 7.102 5.816 7.678 1.00 87.81 87 THR A N 1
ATOM 712 C CA . THR A 1 87 ? 8.238 5.499 6.790 1.00 87.81 87 THR A CA 1
ATOM 713 C C . THR A 1 87 ? 9.011 6.721 6.285 1.00 87.81 87 THR A C 1
ATOM 715 O O . THR A 1 87 ? 10.143 6.581 5.828 1.00 87.81 87 THR A O 1
ATOM 718 N N . ASN A 1 88 ? 8.417 7.914 6.339 1.00 82.12 88 ASN A N 1
ATOM 719 C CA . ASN A 1 88 ? 9.030 9.178 5.928 1.00 82.12 88 ASN A CA 1
ATOM 720 C C . ASN A 1 88 ? 9.680 9.963 7.078 1.00 82.12 88 ASN A C 1
ATOM 722 O O . ASN A 1 88 ? 10.545 10.790 6.804 1.00 82.12 88 ASN A O 1
ATOM 726 N N . LYS A 1 89 ? 9.259 9.745 8.329 1.00 84.62 89 LYS A N 1
ATOM 727 C CA . LYS A 1 89 ? 9.691 10.542 9.493 1.00 84.62 89 LYS A CA 1
ATOM 728 C C . LYS A 1 89 ? 10.436 9.725 10.547 1.00 84.62 89 LYS A C 1
ATOM 730 O O . LYS A 1 89 ? 11.124 10.302 11.379 1.00 84.62 89 LYS A O 1
ATOM 735 N N . GLY A 1 90 ? 10.289 8.401 10.533 1.00 85.75 90 GLY A N 1
ATOM 736 C CA . GLY A 1 90 ? 10.831 7.511 11.559 1.00 85.75 90 GLY A CA 1
ATOM 737 C C . GLY A 1 90 ? 10.075 7.562 12.891 1.00 85.75 90 GLY A C 1
ATOM 738 O O . GLY A 1 90 ? 10.457 6.852 13.814 1.00 85.75 90 GLY A O 1
ATOM 739 N N . THR A 1 91 ? 9.005 8.358 13.001 1.00 94.62 91 THR A N 1
ATOM 740 C CA . THR A 1 91 ? 8.138 8.398 14.184 1.00 94.62 91 THR A CA 1
ATOM 741 C C . THR A 1 91 ? 7.537 7.023 14.443 1.00 94.62 91 THR A C 1
ATOM 743 O O . THR A 1 91 ? 6.998 6.407 13.521 1.00 94.62 91 THR A O 1
ATOM 746 N N . ILE A 1 92 ? 7.593 6.567 15.694 1.00 97.56 92 ILE A N 1
ATOM 747 C CA . ILE A 1 92 ? 6.997 5.308 16.143 1.00 97.56 92 ILE A CA 1
ATOM 748 C C . ILE A 1 92 ? 5.918 5.615 17.176 1.00 97.56 92 ILE A C 1
ATOM 750 O O . ILE A 1 92 ? 6.146 6.400 18.096 1.00 97.56 92 ILE A O 1
ATOM 754 N N . PHE A 1 93 ? 4.750 4.997 17.029 1.00 97.56 93 PHE A N 1
ATOM 755 C CA . PHE A 1 93 ? 3.649 5.115 17.983 1.00 97.56 93 PHE A CA 1
ATOM 756 C C . PHE A 1 93 ? 2.773 3.861 17.974 1.00 97.56 93 PHE A C 1
ATOM 758 O O . PHE A 1 93 ? 2.897 3.007 17.096 1.00 97.56 93 PHE A O 1
ATOM 765 N N . ASN A 1 94 ? 1.893 3.749 18.969 1.00 98.12 94 ASN A N 1
ATOM 766 C CA . ASN A 1 94 ? 0.994 2.610 19.118 1.00 98.12 94 ASN A CA 1
ATOM 767 C C . ASN A 1 94 ? -0.440 2.989 18.740 1.00 98.12 94 ASN A C 1
ATOM 769 O O . ASN A 1 94 ? -0.879 4.109 19.000 1.00 98.12 94 ASN A O 1
ATOM 773 N N . ILE A 1 95 ? -1.173 2.032 18.175 1.00 98.25 95 ILE A N 1
ATOM 774 C CA . ILE A 1 95 ? -2.610 2.129 17.896 1.00 98.25 95 ILE A CA 1
ATOM 775 C C . ILE A 1 95 ? -3.296 0.954 18.598 1.00 98.25 95 ILE A C 1
ATOM 777 O O . ILE A 1 95 ? -2.906 -0.197 18.394 1.00 98.25 95 ILE A O 1
ATOM 781 N N . SER A 1 96 ? -4.296 1.239 19.431 1.00 98.31 96 SER A N 1
ATOM 782 C CA . SER A 1 96 ? -5.136 0.215 20.066 1.00 98.31 96 SER A CA 1
ATOM 783 C C . SER A 1 96 ? -6.242 -0.249 19.118 1.00 98.31 96 SER A C 1
ATOM 785 O O . SER A 1 96 ? -6.673 0.506 18.248 1.00 98.31 96 SER A O 1
ATOM 787 N N . TYR A 1 97 ? -6.715 -1.481 19.285 1.00 98.12 97 TYR A N 1
ATOM 788 C CA . TYR A 1 97 ? -7.826 -2.034 18.515 1.00 98.12 97 TYR A CA 1
ATOM 789 C C . TYR A 1 97 ? -8.720 -2.916 19.386 1.00 98.12 97 TYR A C 1
ATOM 791 O O . TYR A 1 97 ? -8.243 -3.546 20.318 1.00 98.12 97 TYR A O 1
ATOM 799 N N . ASP A 1 98 ? -9.995 -3.045 19.027 1.00 97.88 98 ASP A N 1
ATOM 800 C CA . ASP A 1 98 ? -10.837 -4.145 19.525 1.00 97.88 98 ASP A CA 1
ATOM 801 C C . ASP A 1 98 ? -10.765 -5.357 18.585 1.00 97.88 98 ASP A C 1
ATOM 803 O O . ASP A 1 98 ? -10.750 -6.509 19.010 1.00 97.88 98 ASP A O 1
ATOM 807 N N . TYR A 1 99 ? -10.656 -5.092 17.279 1.00 97.12 99 TYR A N 1
ATOM 808 C CA . TYR A 1 99 ? -10.546 -6.104 16.234 1.00 97.12 99 TYR A CA 1
ATOM 809 C C . TYR A 1 99 ? -9.441 -5.733 15.245 1.00 97.12 99 TYR A C 1
ATOM 811 O O . TYR A 1 99 ? -9.423 -4.628 14.704 1.00 97.12 99 TYR A O 1
ATOM 819 N N . LEU A 1 100 ? -8.549 -6.685 14.954 1.00 97.56 100 LEU A N 1
ATOM 820 C CA . LEU A 1 100 ? -7.466 -6.515 13.986 1.00 97.56 100 LEU A CA 1
ATOM 821 C C . LEU A 1 100 ? -7.711 -7.365 12.737 1.00 97.56 100 LEU A C 1
ATOM 823 O O . LEU A 1 100 ? -7.840 -8.586 12.813 1.00 97.56 100 LEU A O 1
ATOM 827 N N . VAL A 1 101 ? -7.714 -6.726 11.564 1.00 96.69 101 VAL A N 1
ATOM 828 C CA . VAL A 1 101 ? -7.826 -7.416 10.272 1.00 96.69 101 VAL A CA 1
ATOM 829 C C . VAL A 1 101 ? -6.521 -7.303 9.497 1.00 96.69 101 VAL A C 1
ATOM 831 O O . VAL A 1 101 ? -6.119 -6.223 9.066 1.00 96.69 101 VAL A O 1
ATOM 834 N N . LEU A 1 102 ? -5.885 -8.447 9.240 1.00 95.44 102 LEU A N 1
ATOM 835 C CA . LEU A 1 102 ? -4.660 -8.509 8.450 1.00 95.44 102 LEU A CA 1
ATOM 836 C C . LEU A 1 102 ? -4.982 -8.696 6.971 1.00 95.44 102 LEU A C 1
ATOM 838 O O . LEU A 1 102 ? -5.373 -9.768 6.514 1.00 95.44 102 LEU A O 1
ATOM 842 N N . SER A 1 103 ? -4.765 -7.638 6.195 1.00 93.81 103 SER A N 1
ATOM 843 C CA . SER A 1 103 ? -4.927 -7.664 4.745 1.00 93.81 103 SER A CA 1
ATOM 844 C C . SER A 1 103 ? -3.641 -7.197 4.055 1.00 93.81 103 SER A C 1
ATOM 846 O O . SER A 1 103 ? -3.616 -6.231 3.298 1.00 93.81 103 SER A O 1
ATOM 848 N N . VAL A 1 104 ? -2.534 -7.887 4.346 1.00 90.25 104 VAL A N 1
ATOM 849 C CA . VAL A 1 104 ? -1.170 -7.493 3.932 1.00 90.25 104 VAL A CA 1
ATOM 850 C C . VAL A 1 104 ? -0.799 -7.925 2.505 1.00 90.25 104 VAL A C 1
ATOM 852 O O . VAL A 1 104 ? 0.190 -7.469 1.931 1.00 90.25 104 VAL A O 1
ATOM 855 N N . GLY A 1 105 ? -1.621 -8.768 1.878 1.00 88.38 105 GLY A N 1
ATOM 856 C CA . GLY A 1 105 ? -1.399 -9.243 0.515 1.00 88.38 105 GLY A CA 1
ATOM 857 C C . GLY A 1 105 ? -0.212 -10.203 0.410 1.00 88.38 105 GLY A C 1
ATOM 858 O O . GLY A 1 105 ? -0.095 -11.145 1.181 1.00 88.38 105 GLY A O 1
ATOM 859 N N . SER A 1 106 ? 0.641 -10.010 -0.598 1.00 87.56 106 SER A N 1
ATOM 860 C CA . SER A 1 106 ? 1.778 -10.896 -0.878 1.00 87.56 106 SER A CA 1
ATOM 861 C C . SER A 1 106 ? 2.974 -10.125 -1.412 1.00 87.56 106 SER A C 1
ATOM 863 O O . SER A 1 106 ? 2.808 -9.106 -2.087 1.00 87.56 106 SER A O 1
ATOM 865 N N . ILE A 1 107 ? 4.173 -10.645 -1.176 1.00 86.00 107 ILE A N 1
ATOM 866 C CA . ILE A 1 107 ? 5.423 -10.112 -1.723 1.00 86.00 107 ILE A CA 1
ATOM 867 C C . ILE A 1 107 ? 5.888 -10.946 -2.917 1.00 86.00 107 ILE A C 1
ATOM 869 O O . ILE A 1 107 ? 5.581 -12.133 -3.022 1.00 86.00 107 ILE A O 1
ATOM 873 N N . ALA A 1 108 ? 6.604 -10.319 -3.850 1.00 85.25 108 ALA A N 1
ATOM 874 C CA . ALA A 1 108 ? 7.247 -11.061 -4.926 1.00 85.25 108 ALA A CA 1
ATOM 875 C C . ALA A 1 108 ? 8.450 -11.830 -4.369 1.00 85.25 108 ALA A C 1
ATOM 877 O O . ALA A 1 108 ? 9.238 -11.270 -3.604 1.00 85.25 108 ALA A O 1
ATOM 878 N N . LYS A 1 109 ? 8.599 -13.094 -4.774 1.00 85.25 109 LYS A N 1
ATOM 879 C CA . LYS A 1 109 ? 9.765 -13.904 -4.422 1.00 85.25 109 LYS A CA 1
ATOM 880 C C . LYS A 1 109 ? 11.001 -13.304 -5.094 1.00 85.25 109 LYS A C 1
ATOM 882 O O . LYS A 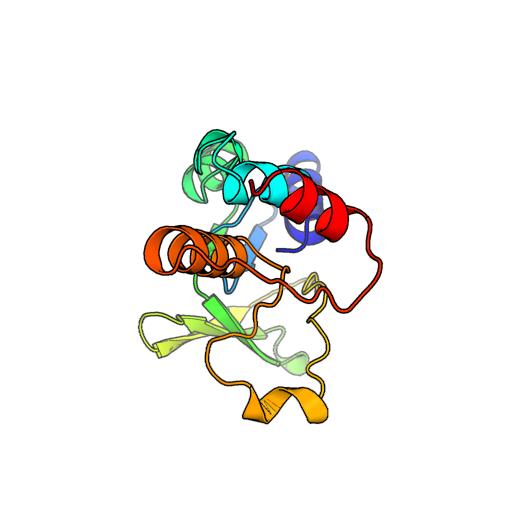1 109 ? 11.033 -13.182 -6.316 1.00 85.25 109 LYS A O 1
AT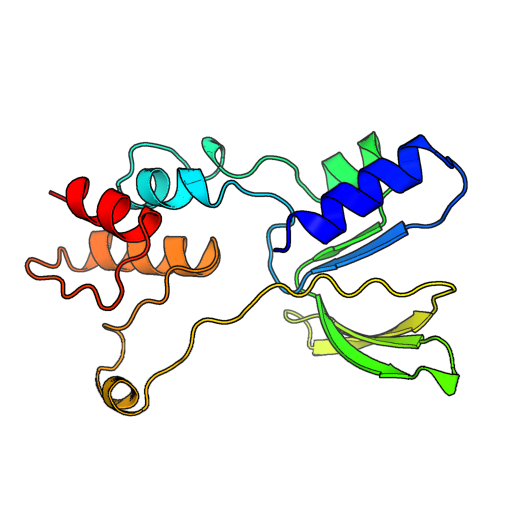OM 887 N N . LYS A 1 110 ? 11.999 -12.933 -4.294 1.00 82.50 110 LYS A N 1
ATOM 888 C CA . LYS A 1 110 ? 13.334 -12.599 -4.795 1.00 82.50 110 LYS A CA 1
ATOM 889 C C . LYS A 1 110 ? 14.111 -13.900 -4.977 1.00 82.50 110 LYS A C 1
ATOM 891 O O . LYS A 1 110 ? 14.088 -14.751 -4.089 1.00 82.50 110 LYS A O 1
ATOM 896 N N . LEU A 1 111 ? 14.719 -14.068 -6.144 1.00 83.75 111 LEU A N 1
ATOM 897 C CA . LEU A 1 111 ? 15.549 -15.222 -6.478 1.00 83.75 111 LEU A CA 1
ATOM 898 C C . LEU A 1 111 ? 17.011 -14.805 -6.328 1.00 83.75 111 LEU A C 1
ATOM 900 O O . LEU A 1 111 ? 17.394 -13.755 -6.846 1.00 83.75 111 LEU A O 1
ATOM 904 N N . LYS A 1 112 ? 17.795 -15.598 -5.589 1.00 85.38 112 LYS A N 1
ATOM 905 C CA . LYS A 1 112 ? 19.198 -15.287 -5.265 1.00 85.38 112 LYS A CA 1
ATOM 906 C C . LYS A 1 112 ? 20.051 -15.191 -6.526 1.00 85.38 112 LYS A C 1
ATOM 908 O O . LYS A 1 112 ? 20.938 -14.355 -6.628 1.00 85.38 112 LYS A O 1
ATOM 913 N N . GLU A 1 113 ? 19.702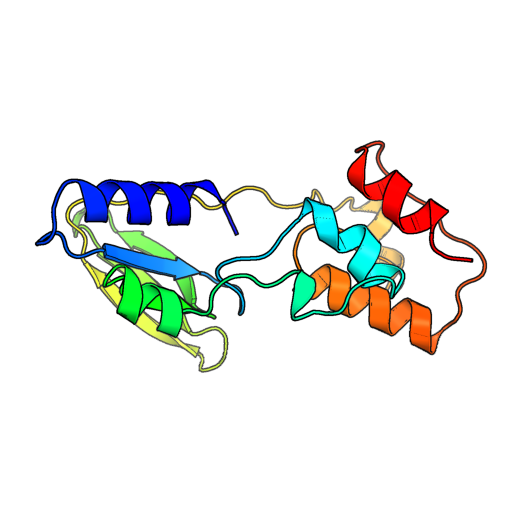 -15.993 -7.523 1.00 85.00 113 GLU A N 1
ATOM 914 C CA . GLU A 1 113 ? 20.294 -16.043 -8.857 1.00 85.00 113 GLU A CA 1
ATOM 915 C C . GLU A 1 113 ? 20.234 -14.691 -9.580 1.00 85.00 113 GLU A C 1
ATOM 917 O O . GLU A 1 113 ? 21.019 -14.434 -10.489 1.00 85.00 113 GLU A O 1
ATOM 922 N N . PHE A 1 114 ? 19.314 -13.814 -9.172 1.00 82.75 114 PHE A N 1
ATOM 923 C CA . PHE A 1 114 ? 19.142 -12.489 -9.747 1.00 82.75 114 PHE A CA 1
ATOM 924 C C . PHE A 1 114 ? 19.752 -11.378 -8.880 1.00 82.75 114 PHE A C 1
ATOM 926 O O . PHE A 1 114 ? 19.862 -10.257 -9.352 1.00 82.75 114 PHE A O 1
ATOM 933 N N . GLU A 1 115 ? 20.215 -11.630 -7.653 1.00 78.38 115 GLU A N 1
ATOM 934 C CA . GLU A 1 115 ? 20.700 -10.557 -6.760 1.00 78.38 115 GLU A CA 1
ATOM 935 C C . GLU A 1 115 ? 21.843 -9.719 -7.365 1.00 78.38 115 GLU A C 1
ATOM 937 O O . GLU A 1 115 ? 21.919 -8.518 -7.113 1.00 78.38 115 GLU A O 1
ATOM 942 N N . ASN A 1 116 ? 22.653 -10.312 -8.248 1.00 79.50 116 ASN A N 1
ATOM 943 C CA . ASN A 1 116 ? 23.799 -9.658 -8.885 1.00 79.50 116 ASN A CA 1
ATOM 944 C C . ASN A 1 116 ? 23.483 -8.918 -10.200 1.00 79.50 116 ASN A C 1
ATOM 946 O O . ASN A 1 116 ? 24.395 -8.351 -10.796 1.00 79.50 116 ASN A O 1
ATOM 950 N N . LEU A 1 117 ? 22.231 -8.893 -10.685 1.00 77.94 117 LEU A N 1
ATOM 951 C CA . LEU A 1 117 ? 21.901 -8.196 -11.949 1.00 77.94 117 LEU A CA 1
ATOM 952 C C . LEU A 1 117 ? 21.679 -6.678 -11.774 1.00 77.94 117 LEU A C 1
ATOM 954 O O . LEU A 1 117 ? 21.301 -5.991 -12.727 1.00 77.94 117 LEU A O 1
ATOM 958 N N . GLY A 1 118 ? 21.909 -6.151 -10.568 1.00 79.56 118 GLY A N 1
ATOM 959 C CA . GLY A 1 118 ? 21.903 -4.717 -10.279 1.00 79.56 118 GLY A CA 1
ATOM 960 C C . GLY A 1 118 ? 20.562 -4.028 -10.552 1.00 79.56 118 GLY A C 1
ATOM 961 O O . GLY A 1 118 ? 19.482 -4.576 -10.310 1.00 79.56 118 GLY A O 1
ATOM 962 N N . ASP A 1 119 ? 20.627 -2.798 -11.066 1.00 81.31 119 ASP A N 1
ATOM 963 C CA . ASP A 1 119 ? 19.461 -1.920 -11.236 1.00 81.31 119 ASP A CA 1
ATOM 964 C C . ASP A 1 119 ? 18.478 -2.357 -12.332 1.00 81.31 119 ASP A C 1
ATOM 966 O O . ASP A 1 119 ? 17.345 -1.863 -12.365 1.00 81.31 119 ASP A O 1
ATOM 970 N N . ASN A 1 120 ? 18.870 -3.328 -13.165 1.00 85.81 120 ASN A N 1
ATOM 971 C CA . ASN A 1 120 ? 18.089 -3.850 -14.289 1.00 85.81 120 ASN A CA 1
ATOM 972 C C . ASN A 1 120 ? 16.990 -4.846 -13.873 1.00 85.81 120 ASN A C 1
ATOM 974 O O . ASN A 1 120 ? 16.291 -5.394 -14.726 1.00 85.81 120 ASN A O 1
ATOM 978 N N . ILE A 1 121 ? 16.806 -5.083 -12.569 1.00 88.75 121 ILE A N 1
ATOM 979 C CA . ILE A 1 121 ? 15.724 -5.927 -12.052 1.00 88.75 121 ILE A CA 1
ATOM 980 C C . ILE A 1 121 ? 14.543 -5.092 -11.589 1.00 88.75 121 ILE A C 1
ATOM 982 O O . ILE A 1 121 ? 14.642 -4.235 -10.702 1.00 88.75 121 ILE A O 1
ATOM 986 N N . PHE A 1 122 ? 13.374 -5.470 -12.105 1.00 88.44 122 PHE A N 1
ATOM 987 C CA . PHE A 1 122 ? 12.101 -4.855 -11.773 1.00 88.44 122 PHE A CA 1
ATOM 988 C C . PHE A 1 122 ? 11.097 -5.900 -11.292 1.00 88.44 122 PHE A C 1
ATOM 990 O O . PHE A 1 122 ? 10.920 -6.959 -11.887 1.00 88.44 122 PHE A O 1
ATOM 997 N N . ILE A 1 123 ? 10.390 -5.569 -10.213 1.00 87.25 123 ILE A N 1
ATOM 998 C CA . ILE A 1 123 ? 9.303 -6.384 -9.668 1.00 87.25 123 ILE A CA 1
ATOM 999 C C . ILE A 1 123 ? 7.980 -5.711 -10.016 1.00 87.25 123 ILE A C 1
ATOM 1001 O O . ILE A 1 123 ? 7.694 -4.638 -9.501 1.00 87.25 123 ILE A O 1
ATOM 1005 N N . HIS A 1 124 ? 7.099 -6.340 -10.786 1.00 85.19 124 HIS A N 1
ATOM 1006 C CA . HIS A 1 124 ? 5.763 -5.783 -11.024 1.00 85.19 124 HIS A CA 1
ATOM 1007 C C . HIS A 1 124 ? 4.796 -6.190 -9.899 1.00 85.19 124 H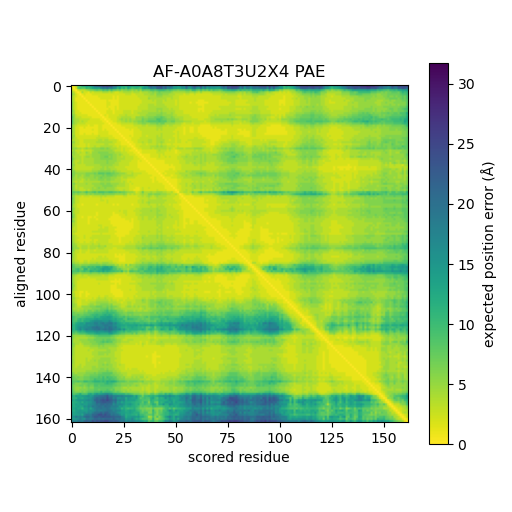IS A C 1
ATOM 1009 O O . HIS A 1 124 ? 4.280 -7.307 -9.880 1.00 85.19 124 HIS A O 1
ATOM 1015 N N . LYS A 1 125 ? 4.579 -5.302 -8.918 1.00 85.25 125 LYS A N 1
ATOM 1016 C CA . LYS A 1 125 ? 3.703 -5.595 -7.764 1.00 85.25 125 LYS A CA 1
ATOM 1017 C C . LYS A 1 125 ? 2.825 -4.433 -7.320 1.00 85.25 125 LYS A C 1
ATOM 1019 O O . LYS A 1 125 ? 1.686 -4.659 -6.925 1.00 85.25 125 LYS A O 1
ATOM 1024 N N . ASN A 1 126 ? 3.365 -3.222 -7.312 1.00 88.75 126 ASN A N 1
ATOM 1025 C CA . ASN A 1 126 ? 2.676 -2.033 -6.829 1.00 88.75 126 ASN A CA 1
ATOM 1026 C C . ASN A 1 126 ? 2.985 -0.829 -7.724 1.00 88.75 126 ASN A C 1
ATOM 1028 O O . ASN A 1 126 ? 3.897 -0.884 -8.556 1.00 88.75 126 ASN A O 1
ATOM 1032 N N . LEU A 1 127 ? 2.235 0.257 -7.533 1.00 90.19 127 LEU A N 1
ATOM 1033 C CA . LEU A 1 127 ? 2.384 1.474 -8.327 1.00 90.19 127 LEU A CA 1
ATOM 1034 C C . LEU A 1 127 ? 3.801 2.062 -8.237 1.00 90.19 127 LEU A C 1
ATOM 1036 O O . LEU A 1 127 ? 4.368 2.424 -9.261 1.00 90.19 127 LEU A O 1
ATOM 1040 N N . ARG A 1 128 ? 4.440 2.051 -7.059 1.00 90.56 128 ARG A N 1
ATOM 1041 C CA . ARG A 1 128 ? 5.837 2.502 -6.904 1.00 90.56 128 ARG A CA 1
ATOM 1042 C C . ARG A 1 128 ? 6.792 1.750 -7.837 1.00 90.56 128 ARG A C 1
ATOM 1044 O O . ARG A 1 128 ? 7.651 2.370 -8.465 1.00 90.56 128 ARG A O 1
ATOM 1051 N N . ASN A 1 129 ? 6.627 0.435 -7.963 1.00 90.50 129 ASN A N 1
ATOM 1052 C CA . ASN A 1 129 ? 7.438 -0.366 -8.870 1.00 90.50 129 ASN A CA 1
ATOM 1053 C C . ASN A 1 129 ? 7.137 -0.064 -10.343 1.00 90.50 129 ASN A C 1
ATOM 1055 O O . ASN A 1 129 ? 8.069 -0.006 -11.141 1.00 90.50 129 ASN A O 1
ATOM 1059 N N . ALA A 1 130 ? 5.867 0.156 -10.704 1.00 91.31 130 ALA A N 1
ATOM 1060 C CA . ALA A 1 130 ? 5.501 0.575 -12.058 1.00 91.31 130 ALA A CA 1
ATOM 1061 C C . ALA A 1 130 ? 6.101 1.942 -12.411 1.00 91.31 130 ALA A C 1
ATOM 1063 O O . ALA A 1 130 ? 6.710 2.070 -13.466 1.00 91.31 130 ALA A O 1
ATOM 1064 N N . LYS A 1 131 ? 6.032 2.922 -11.498 1.00 93.06 131 LYS A N 1
ATOM 1065 C CA . LYS A 1 131 ? 6.673 4.239 -11.650 1.00 93.06 131 LYS A CA 1
ATOM 1066 C C . LYS A 1 131 ? 8.187 4.109 -11.853 1.00 93.06 131 LYS A C 1
ATOM 1068 O O . LYS A 1 131 ? 8.756 4.805 -12.688 1.00 93.06 131 LYS A O 1
ATOM 1073 N N . ARG A 1 132 ? 8.854 3.213 -11.108 1.00 92.88 132 ARG A N 1
ATOM 1074 C CA . ARG A 1 132 ? 10.293 2.937 -11.283 1.00 92.88 132 ARG A CA 1
ATOM 1075 C C . ARG A 1 132 ? 10.592 2.333 -12.659 1.00 92.88 132 ARG A C 1
ATOM 1077 O O . ARG A 1 132 ? 11.523 2.797 -13.305 1.00 92.88 132 ARG A O 1
ATOM 1084 N N . LEU A 1 133 ? 9.823 1.331 -13.088 1.00 91.81 133 LEU A N 1
ATOM 1085 C CA . LEU A 1 133 ? 10.005 0.686 -14.391 1.00 91.81 133 LEU A CA 1
ATOM 1086 C C . LEU A 1 133 ? 9.754 1.665 -15.547 1.00 91.81 133 LEU A C 1
ATOM 1088 O O . LEU A 1 133 ? 10.583 1.751 -16.443 1.00 91.81 133 LEU A O 1
ATOM 1092 N N . LYS A 1 134 ? 8.670 2.449 -15.489 1.00 92.44 134 LYS A N 1
ATOM 1093 C CA . LYS A 1 134 ? 8.348 3.476 -16.489 1.00 92.44 134 LYS A CA 1
ATOM 1094 C C . LYS A 1 134 ? 9.497 4.474 -16.664 1.00 92.44 134 LYS A C 1
ATOM 1096 O O . LYS A 1 134 ? 10.028 4.594 -17.759 1.00 92.44 134 LYS A O 1
ATOM 1101 N N . ARG A 1 135 ? 9.979 5.071 -15.564 1.00 93.44 135 ARG A N 1
ATOM 1102 C CA . ARG A 1 135 ? 11.137 5.987 -15.601 1.00 93.44 135 ARG A CA 1
ATOM 1103 C C . ARG A 1 135 ? 12.404 5.340 -16.151 1.00 93.44 135 ARG A C 1
ATOM 1105 O O . ARG A 1 135 ? 13.218 6.025 -16.755 1.00 93.44 135 ARG A O 1
ATOM 1112 N N . PHE A 1 136 ? 12.624 4.055 -15.880 1.00 92.69 136 PHE A N 1
ATOM 1113 C CA . PHE A 1 136 ? 13.779 3.350 -16.425 1.00 92.69 136 PHE A CA 1
ATOM 1114 C C . PHE A 1 136 ? 13.665 3.195 -17.943 1.00 92.69 136 PHE A C 1
ATOM 1116 O O . PHE A 1 136 ? 14.632 3.489 -18.638 1.00 92.69 136 PHE A O 1
ATOM 1123 N N . ILE A 1 137 ? 12.495 2.788 -18.442 1.00 90.94 137 ILE A N 1
ATOM 1124 C CA . ILE A 1 137 ? 12.226 2.651 -19.879 1.00 90.94 137 ILE A CA 1
ATOM 1125 C C . ILE A 1 137 ? 12.410 3.997 -20.584 1.00 90.94 137 ILE A C 1
ATOM 1127 O O . ILE A 1 137 ? 13.172 4.071 -21.539 1.00 90.94 137 ILE A O 1
ATOM 1131 N N . GLU A 1 138 ? 11.792 5.060 -20.062 1.00 91.25 138 GLU A N 1
ATOM 1132 C CA . GLU A 1 138 ? 11.868 6.419 -20.624 1.00 91.25 138 GLU A CA 1
ATOM 1133 C C . GLU A 1 138 ? 13.300 6.970 -20.679 1.00 91.25 138 GLU A C 1
ATOM 1135 O O . GLU A 1 138 ? 13.618 7.769 -21.549 1.00 91.25 138 GLU A O 1
ATOM 1140 N N . ARG A 1 139 ? 14.169 6.574 -19.740 1.00 93.44 139 ARG A N 1
ATOM 1141 C CA . ARG A 1 139 ? 15.550 7.078 -19.663 1.00 93.44 139 ARG A CA 1
ATOM 1142 C C . ARG A 1 139 ? 16.559 6.266 -20.460 1.00 93.44 139 ARG A C 1
ATOM 1144 O O . ARG A 1 139 ? 17.569 6.822 -20.871 1.00 93.44 139 ARG A O 1
ATOM 1151 N N . ASN A 1 140 ? 16.354 4.956 -20.566 1.00 91.25 140 ASN A N 1
ATOM 1152 C CA . ASN A 1 140 ? 17.376 4.034 -21.068 1.00 91.25 140 ASN A CA 1
ATOM 1153 C C . ASN A 1 140 ? 17.007 3.399 -22.408 1.00 91.25 140 ASN A C 1
ATOM 1155 O O . ASN A 1 140 ? 17.858 2.731 -22.985 1.00 91.25 140 ASN A O 1
ATOM 1159 N N . GLU A 1 141 ? 15.757 3.553 -22.860 1.00 90.12 141 GLU A N 1
ATOM 1160 C CA . GLU A 1 141 ? 15.251 3.003 -24.125 1.00 90.12 141 GLU A CA 1
ATOM 1161 C C . GLU A 1 141 ? 15.705 1.543 -24.357 1.00 90.12 141 GLU A C 1
ATOM 1163 O O . GLU A 1 141 ? 16.375 1.223 -25.347 1.00 90.12 141 GLU A O 1
ATOM 1168 N N . PRO A 1 142 ? 15.425 0.630 -23.402 1.00 89.00 142 PRO A N 1
ATOM 1169 C CA . PRO A 1 142 ? 15.972 -0.718 -23.441 1.00 89.00 142 PRO A CA 1
ATOM 1170 C C . PRO A 1 142 ? 15.447 -1.484 -24.658 1.00 89.00 142 PRO A C 1
ATOM 1172 O O . PRO A 1 142 ? 14.243 -1.590 -24.867 1.00 89.00 142 PRO A O 1
ATOM 1175 N N . ARG A 1 143 ? 16.358 -2.090 -25.427 1.00 87.88 143 ARG A N 1
ATOM 1176 C CA . ARG A 1 143 ? 16.007 -2.850 -26.643 1.00 87.88 143 ARG A CA 1
ATOM 1177 C C . ARG A 1 143 ? 15.633 -4.306 -26.390 1.00 87.88 143 ARG A C 1
ATOM 1179 O O . ARG A 1 143 ? 14.936 -4.909 -27.193 1.00 87.88 143 ARG A O 1
ATOM 1186 N N . ASN A 1 144 ? 16.132 -4.884 -25.298 1.00 86.81 144 ASN A N 1
ATOM 1187 C CA . ASN A 1 144 ? 15.944 -6.292 -24.967 1.00 86.81 144 ASN A CA 1
ATOM 1188 C C . ASN A 1 144 ? 15.411 -6.421 -23.545 1.00 86.81 144 ASN A C 1
ATOM 1190 O O . ASN A 1 144 ? 15.943 -5.806 -22.619 1.00 86.81 144 ASN A O 1
ATOM 1194 N N . VAL A 1 145 ? 14.386 -7.253 -23.372 1.00 86.94 145 VAL A N 1
ATOM 1195 C CA . VAL A 1 145 ? 13.768 -7.511 -22.071 1.00 86.94 145 VAL A CA 1
ATOM 1196 C C . VAL A 1 145 ? 13.610 -9.010 -21.867 1.00 86.94 145 VAL A C 1
ATOM 1198 O O . VAL A 1 145 ? 13.067 -9.710 -22.718 1.00 86.94 145 VAL A O 1
ATOM 1201 N N . LEU A 1 146 ? 14.024 -9.489 -20.694 1.00 87.25 146 LEU A N 1
ATOM 1202 C CA . LEU A 1 146 ? 13.710 -10.828 -20.211 1.00 87.25 146 LEU A CA 1
ATOM 1203 C C . LEU A 1 146 ? 12.572 -10.753 -19.188 1.00 87.25 146 LEU A C 1
ATOM 1205 O O . LEU A 1 146 ? 12.673 -10.058 -18.179 1.00 87.25 146 LEU A O 1
ATOM 1209 N N . ILE A 1 147 ? 11.499 -11.504 -19.431 1.00 85.81 147 ILE A N 1
ATOM 1210 C CA . ILE A 1 147 ? 10.376 -11.634 -18.500 1.00 85.81 147 ILE A CA 1
ATOM 1211 C C . ILE A 1 147 ? 10.476 -12.992 -17.815 1.00 85.81 147 ILE A C 1
ATOM 1213 O O . ILE A 1 147 ? 10.411 -14.030 -18.470 1.00 85.81 147 ILE A O 1
ATOM 1217 N N . VAL A 1 148 ? 10.589 -12.987 -16.487 1.00 85.69 148 VAL A N 1
ATOM 1218 C CA . VAL A 1 148 ? 10.614 -14.211 -15.681 1.00 85.69 148 VAL A CA 1
ATOM 1219 C C . VAL A 1 148 ? 9.287 -14.358 -14.939 1.00 85.69 148 VAL A C 1
ATOM 1221 O O . VAL A 1 148 ? 9.001 -13.628 -13.989 1.00 85.69 148 VAL A O 1
ATOM 1224 N N . GLY A 1 149 ? 8.472 -15.318 -15.384 1.00 80.06 149 GLY A N 1
ATOM 1225 C CA . GLY A 1 149 ? 7.149 -15.625 -14.834 1.00 80.06 149 GLY A CA 1
ATOM 1226 C C . GLY A 1 149 ? 6.007 -15.396 -15.832 1.00 80.06 149 GLY A C 1
ATOM 1227 O O . GLY A 1 149 ? 6.053 -14.500 -16.666 1.00 80.06 149 GLY A O 1
ATOM 1228 N N . SER A 1 150 ? 4.954 -16.211 -15.737 1.00 68.44 150 SER A N 1
ATOM 1229 C CA . SER A 1 150 ? 3.898 -16.334 -16.759 1.00 68.44 150 SER A CA 1
ATOM 1230 C C . SER A 1 150 ? 2.548 -15.709 -16.377 1.00 68.44 150 SER A C 1
ATOM 1232 O O . SER A 1 150 ? 1.513 -16.045 -16.952 1.00 68.44 150 SER A O 1
ATOM 1234 N N . ARG A 1 151 ? 2.503 -14.790 -15.401 1.00 68.31 151 ARG A N 1
ATOM 1235 C CA . ARG A 1 151 ? 1.231 -14.144 -15.030 1.00 68.31 151 ARG A CA 1
ATOM 1236 C C . ARG A 1 151 ? 0.745 -13.208 -16.142 1.00 68.31 151 ARG A C 1
ATOM 1238 O O . ARG A 1 151 ? 1.490 -12.353 -16.611 1.00 68.31 151 ARG A O 1
ATOM 1245 N N . SER A 1 152 ? -0.534 -13.326 -16.496 1.00 63.38 152 SER A N 1
ATOM 1246 C CA . SER A 1 152 ? -1.188 -12.628 -17.618 1.00 63.38 152 SER A CA 1
ATOM 1247 C C . SER A 1 152 ? -0.976 -11.107 -17.646 1.00 63.38 152 SER A C 1
ATOM 1249 O O . SER A 1 152 ? -0.804 -10.529 -18.719 1.00 63.38 152 SER A O 1
ATOM 1251 N N . ASN A 1 153 ? -0.930 -10.454 -16.481 1.00 61.81 153 ASN A N 1
ATOM 1252 C CA . ASN A 1 153 ? -0.723 -9.006 -16.391 1.00 61.81 153 ASN A CA 1
ATOM 1253 C C . ASN A 1 153 ? 0.665 -8.561 -16.884 1.00 61.81 153 ASN A C 1
ATOM 1255 O O . ASN A 1 153 ? 0.788 -7.462 -17.412 1.00 61.81 153 ASN A O 1
ATOM 1259 N N . PHE A 1 154 ? 1.691 -9.411 -16.773 1.00 63.78 154 PHE A N 1
ATOM 1260 C CA . PHE A 1 154 ? 3.053 -9.097 -17.223 1.00 63.78 154 PHE A CA 1
ATOM 1261 C C . PHE A 1 154 ? 3.158 -9.072 -18.750 1.00 63.78 154 PHE A C 1
ATOM 1263 O O . PHE A 1 154 ? 3.764 -8.169 -19.320 1.00 63.78 154 PHE A O 1
ATOM 1270 N N . PHE A 1 155 ? 2.518 -10.036 -19.416 1.00 64.06 155 PHE A N 1
ATOM 1271 C CA . PHE A 1 155 ? 2.551 -10.160 -20.874 1.00 64.06 155 PHE A CA 1
ATOM 1272 C C . PHE A 1 155 ? 1.924 -8.943 -21.573 1.00 64.06 155 PHE A C 1
ATOM 1274 O O . PHE A 1 155 ? 2.412 -8.487 -22.606 1.00 64.06 155 PHE A O 1
ATOM 1281 N N . ARG A 1 156 ? 0.866 -8.370 -20.980 1.00 64.75 156 ARG A N 1
ATOM 1282 C CA . ARG A 1 156 ? 0.205 -7.165 -21.507 1.00 64.75 156 ARG A CA 1
ATOM 1283 C C . ARG A 1 156 ? 1.104 -5.931 -21.469 1.00 64.75 156 ARG A C 1
AT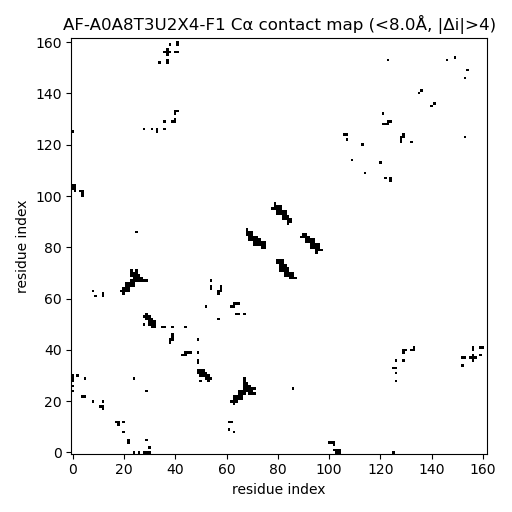OM 1285 O O . ARG A 1 156 ? 1.057 -5.154 -22.414 1.00 64.75 156 ARG A O 1
ATOM 1292 N N . THR A 1 157 ? 1.918 -5.773 -20.424 1.00 65.56 157 THR A N 1
ATOM 1293 C CA . THR A 1 157 ? 2.831 -4.627 -20.276 1.00 65.56 157 THR A CA 1
ATOM 1294 C C . THR A 1 157 ? 3.838 -4.577 -21.417 1.00 65.56 157 THR A C 1
ATOM 1296 O O . THR A 1 157 ? 3.973 -3.554 -22.074 1.00 65.56 157 THR A O 1
ATOM 1299 N N . PHE A 1 158 ? 4.509 -5.694 -21.702 1.00 68.50 158 PHE A N 1
ATOM 1300 C CA . PHE A 1 158 ? 5.619 -5.703 -22.658 1.00 68.50 158 PHE A CA 1
ATOM 1301 C C . PHE A 1 158 ? 5.187 -5.812 -24.117 1.00 68.50 158 PHE A C 1
ATOM 1303 O O . PHE A 1 158 ? 5.900 -5.329 -24.983 1.00 68.50 158 PHE A O 1
ATOM 1310 N N . ARG A 1 159 ? 3.992 -6.339 -24.410 1.00 66.12 159 ARG A N 1
ATOM 1311 C CA . ARG A 1 159 ? 3.440 -6.284 -25.775 1.00 66.12 159 ARG A CA 1
ATOM 1312 C C . ARG A 1 159 ? 3.140 -4.848 -26.240 1.00 66.12 159 ARG A C 1
ATOM 1314 O O . ARG A 1 159 ? 2.988 -4.618 -27.435 1.00 66.12 159 ARG A O 1
ATOM 1321 N N . LYS A 1 160 ? 3.002 -3.908 -25.301 1.00 65.69 160 LYS A N 1
ATOM 1322 C CA . LYS A 1 160 ? 2.667 -2.501 -25.565 1.00 65.69 160 LYS A CA 1
ATOM 1323 C C . LYS A 1 160 ? 3.888 -1.580 -25.612 1.00 65.69 160 LYS A C 1
ATOM 1325 O O . LYS A 1 160 ? 3.766 -0.466 -26.104 1.00 65.69 160 LYS A O 1
ATOM 1330 N N . LEU A 1 161 ? 5.039 -2.040 -25.124 1.00 65.00 161 LEU A N 1
ATOM 1331 C CA . LEU A 1 161 ? 6.303 -1.322 -25.237 1.00 65.00 161 LEU A CA 1
ATOM 1332 C C . LEU A 1 161 ? 6.859 -1.595 -26.642 1.00 65.00 161 LEU A C 1
ATOM 1334 O O . LEU A 1 161 ? 7.138 -2.747 -26.970 1.00 65.00 161 LEU A O 1
ATOM 1338 N N . LYS A 1 162 ? 6.902 -0.559 -27.484 1.00 55.62 162 LYS A N 1
ATOM 1339 C CA . LYS A 1 162 ? 7.535 -0.594 -28.808 1.00 55.62 162 LYS A CA 1
ATOM 1340 C C . LYS A 1 162 ? 8.991 -0.177 -28.705 1.00 55.62 162 LYS A C 1
ATOM 1342 O O . LYS A 1 162 ? 9.257 0.729 -27.888 1.00 55.62 162 LYS A O 1
#

Foldseek 3Di:
DFPVLVVVLQVVLVVDVPDAAEAEELAQAPFFDLLCLLCCLLVVDDPVRTRDDHCVRCCVPRVYHYHYNKDFPDQDVVQQKTWIANNVPRDIDIDHDPDDDDRPDDDDDDDPVCPPVPPLDADSDDPVRSVSSSVCCVVPVDPDDDDDDDDPSVVSNVVSHD

Secondary structure (DSSP, 8-state):
--HHHHHHHHHHHHH-SS---EEEESSS-S-B-TTTHHHHHHTSS-STTTB---HHHHHHHH--EEEETEEEEEEEGGGTEEEEEETTT--EEEEE-SS-------PPPPPGGGGGGGGG----SSHHHHHHHHHHHHHH--S-----S--HHHHHHHHT--